Protein AF-A0AA43AC89-F1 (afdb_monomer_lite)

Secondary structure (DSSP, 8-state):
-THHHHTHHHHHHHHHHHHHHHHHHHS-HHHHHHHHHHHHHHHHHHHHHH--GGGGSHHHHHHHHHHHHHHHHHHHHHHHHHHHHT-HHHHHHHHHHHHHHHHHHHHHH-HHHHHHHHHHHHHHHHHHHHHHHHHHHHHHHHT-HHHHHHHHHHHHHHHHHHHHHHHHHHHHHHHHHHTT-

Radius of gyration: 17.5 Å; chains: 1; bounding box: 55×42×48 Å

Structure (mmCIF, N/CA/C/O backbone):
data_AF-A0AA43AC89-F1
#
_entry.id   AF-A0AA43AC89-F1
#
loop_
_atom_site.group_PDB
_atom_site.id
_atom_site.type_symbol
_atom_site.label_atom_id
_atom_site.label_alt_id
_atom_site.label_comp_id
_atom_site.label_asym_id
_atom_site.label_entity_id
_atom_site.label_seq_id
_atom_site.pdbx_PDB_ins_code
_atom_site.Cartn_x
_atom_site.Cartn_y
_atom_site.Cartn_z
_atom_site.occupancy
_atom_site.B_iso_or_equiv
_atom_site.auth_seq_id
_atom_site.auth_comp_id
_atom_site.auth_asym_id
_atom_site.auth_atom_id
_atom_site.pdbx_PDB_model_num
ATOM 1 N N . MET A 1 1 ? 12.672 -28.278 1.274 1.00 47.94 1 MET A N 1
ATOM 2 C CA . MET A 1 1 ? 12.230 -27.018 1.925 1.00 47.94 1 MET A CA 1
ATOM 3 C C . MET A 1 1 ? 11.562 -26.013 0.964 1.00 47.94 1 MET A C 1
ATOM 5 O O . MET A 1 1 ? 10.972 -25.058 1.444 1.00 47.94 1 MET A O 1
ATOM 9 N N . MET A 1 2 ? 11.563 -26.235 -0.364 1.00 45.34 2 MET A N 1
ATOM 10 C CA . MET A 1 2 ? 10.964 -25.320 -1.362 1.00 45.34 2 MET A CA 1
ATOM 11 C C . MET A 1 2 ? 9.423 -25.373 -1.458 1.00 45.34 2 MET A C 1
ATOM 13 O O . MET A 1 2 ? 8.815 -24.391 -1.869 1.00 45.34 2 MET A O 1
ATOM 17 N N . LEU A 1 3 ? 8.770 -26.461 -1.017 1.00 45.94 3 LEU A N 1
ATOM 18 C CA . LEU A 1 3 ? 7.300 -26.571 -1.044 1.00 45.94 3 LEU A CA 1
ATOM 19 C C . LEU A 1 3 ? 6.585 -25.655 -0.036 1.00 45.94 3 LEU A C 1
ATOM 21 O O . LEU A 1 3 ? 5.455 -25.259 -0.286 1.00 45.94 3 LEU A O 1
ATOM 25 N N . ARG A 1 4 ? 7.216 -25.274 1.086 1.00 49.78 4 ARG A N 1
ATOM 26 C CA . ARG A 1 4 ? 6.549 -24.420 2.090 1.00 49.78 4 ARG A CA 1
ATOM 27 C C . ARG A 1 4 ? 6.348 -22.984 1.604 1.00 49.78 4 ARG A C 1
ATOM 29 O O . ARG A 1 4 ? 5.324 -22.400 1.922 1.00 49.78 4 ARG A O 1
ATOM 36 N N . ALA A 1 5 ? 7.279 -22.433 0.823 1.00 53.25 5 ALA A N 1
ATOM 37 C CA . ALA A 1 5 ? 7.222 -21.038 0.376 1.00 53.25 5 ALA A CA 1
ATOM 38 C C . ALA A 1 5 ? 6.204 -20.800 -0.755 1.00 53.25 5 ALA A C 1
ATOM 40 O O . ALA A 1 5 ? 5.598 -19.731 -0.809 1.00 53.25 5 ALA A O 1
ATOM 41 N N . ALA A 1 6 ? 5.964 -21.802 -1.612 1.00 60.12 6 ALA A N 1
ATOM 42 C CA . ALA A 1 6 ? 5.033 -21.697 -2.740 1.00 60.12 6 ALA A CA 1
ATOM 43 C C . ALA A 1 6 ? 3.583 -21.410 -2.306 1.00 60.12 6 ALA A C 1
ATOM 45 O O . ALA A 1 6 ? 2.815 -20.818 -3.061 1.00 60.12 6 ALA A O 1
ATOM 46 N N . HIS A 1 7 ? 3.222 -21.791 -1.077 1.00 67.88 7 HIS A N 1
ATOM 47 C CA . HIS A 1 7 ? 1.866 -21.640 -0.558 1.00 67.88 7 HIS A CA 1
ATOM 48 C C . HIS A 1 7 ? 1.671 -20.415 0.344 1.00 67.88 7 HIS A C 1
ATOM 50 O O . HIS A 1 7 ? 0.529 -20.071 0.627 1.00 67.88 7 HIS A O 1
ATOM 56 N N . ILE A 1 8 ? 2.731 -19.716 0.769 1.00 78.75 8 ILE A N 1
ATOM 57 C CA . ILE A 1 8 ? 2.604 -18.588 1.716 1.00 78.75 8 ILE A CA 1
ATOM 58 C C . ILE A 1 8 ? 1.815 -17.435 1.091 1.00 78.75 8 ILE A C 1
ATOM 60 O O . ILE A 1 8 ? 0.802 -17.018 1.643 1.00 78.75 8 ILE A O 1
ATOM 64 N N . LYS A 1 9 ? 2.232 -16.971 -0.094 1.00 77.19 9 LYS A N 1
ATOM 65 C CA . LYS A 1 9 ? 1.538 -15.905 -0.828 1.00 77.19 9 LYS A CA 1
ATOM 66 C C . LYS A 1 9 ? 0.057 -16.229 -1.065 1.00 77.19 9 LYS A C 1
ATOM 68 O O . LYS A 1 9 ? -0.777 -15.461 -0.601 1.00 77.19 9 LYS A O 1
ATOM 73 N N . PRO A 1 10 ? -0.316 -17.354 -1.710 1.00 80.62 10 PRO A N 1
ATOM 74 C CA . PRO A 1 10 ? -1.728 -17.636 -1.951 1.00 80.62 10 PRO A CA 1
ATOM 75 C C . PRO A 1 10 ? -2.523 -17.828 -0.655 1.00 80.62 10 PRO A C 1
ATOM 77 O O . PRO A 1 10 ? -3.695 -17.475 -0.632 1.00 80.62 10 PRO A O 1
ATOM 80 N N . THR A 1 11 ? -1.904 -18.314 0.429 1.00 82.50 11 THR A N 1
ATOM 81 C CA . THR A 1 11 ? -2.571 -18.398 1.738 1.00 82.50 11 THR A CA 1
ATOM 82 C C . THR A 1 11 ? -2.890 -17.008 2.282 1.00 82.50 11 THR A C 1
ATOM 84 O O . THR A 1 11 ? -4.020 -16.777 2.691 1.00 82.50 11 THR A O 1
ATOM 87 N N . ILE A 1 12 ? -1.948 -16.060 2.237 1.00 82.69 12 ILE A N 1
ATOM 88 C CA . ILE A 1 12 ? -2.189 -14.678 2.689 1.00 82.69 12 ILE A CA 1
ATOM 89 C C . ILE A 1 12 ? -3.270 -14.007 1.836 1.00 82.69 12 IL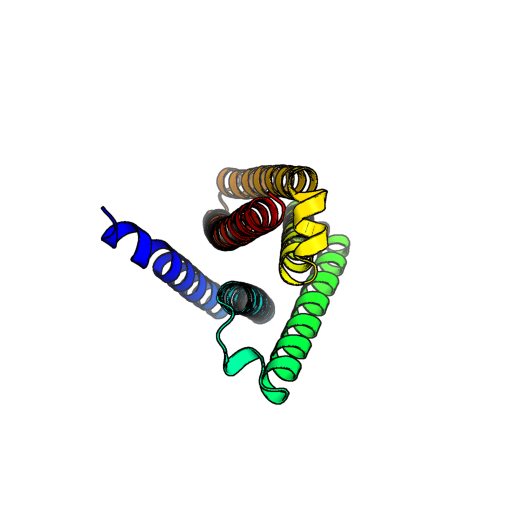E A C 1
ATOM 91 O O . ILE A 1 12 ? -4.183 -13.401 2.382 1.00 82.69 12 ILE A O 1
ATOM 95 N N . PHE A 1 13 ? -3.231 -14.176 0.512 1.00 81.06 13 PHE A N 1
ATOM 96 C CA . PHE A 1 13 ? -4.276 -13.648 -0.371 1.00 81.06 13 PHE A CA 1
ATOM 97 C C . PHE A 1 13 ? -5.647 -14.279 -0.093 1.00 81.06 13 PHE A C 1
ATOM 99 O O . PHE A 1 13 ? -6.653 -13.578 -0.122 1.00 81.06 13 PHE A O 1
ATOM 106 N N . ALA A 1 14 ? -5.703 -15.582 0.197 1.00 82.19 14 ALA A N 1
ATOM 107 C CA . ALA A 1 14 ? -6.945 -16.249 0.574 1.00 82.19 14 ALA A CA 1
ATOM 108 C C . ALA A 1 14 ? -7.478 -15.731 1.917 1.00 82.19 14 ALA A C 1
ATOM 110 O O . ALA A 1 14 ? -8.670 -15.469 2.031 1.00 82.19 14 ALA A O 1
ATOM 111 N N . LEU A 1 15 ? -6.602 -15.534 2.906 1.00 83.38 15 LEU A N 1
ATOM 112 C CA . LEU A 1 15 ? -6.969 -14.961 4.202 1.00 83.38 15 LEU A CA 1
ATOM 113 C C . LEU A 1 15 ? -7.487 -13.524 4.055 1.00 83.38 15 LEU A C 1
ATOM 115 O O . LEU A 1 15 ? -8.531 -13.212 4.614 1.00 83.38 15 LEU A O 1
ATOM 119 N N . LEU A 1 16 ? -6.830 -12.689 3.245 1.00 81.94 16 LEU A N 1
ATOM 120 C CA . LEU A 1 16 ? -7.298 -11.334 2.930 1.00 81.94 16 LEU A CA 1
ATOM 121 C C . LEU A 1 16 ? -8.649 -11.340 2.207 1.00 81.94 16 LEU A C 1
ATOM 123 O O . LEU A 1 16 ? -9.524 -10.546 2.535 1.00 81.94 16 LEU A O 1
ATOM 127 N N . ALA A 1 17 ? -8.855 -12.255 1.256 1.00 79.44 17 ALA A N 1
ATOM 128 C CA . ALA A 1 17 ? -10.138 -12.389 0.569 1.00 79.44 17 ALA A CA 1
ATOM 129 C C . ALA A 1 17 ? -11.260 -12.801 1.535 1.00 79.44 17 ALA A C 1
ATOM 131 O O . ALA A 1 17 ? -12.364 -12.263 1.464 1.00 79.44 17 ALA A O 1
ATOM 132 N N . VAL A 1 18 ? -10.977 -13.721 2.463 1.00 82.38 18 VAL A N 1
ATOM 133 C CA . VAL A 1 18 ? -11.915 -14.082 3.534 1.00 82.38 18 VAL A CA 1
ATOM 134 C C . VAL A 1 18 ? -12.191 -12.875 4.426 1.00 82.38 18 VAL A C 1
ATOM 136 O O . VAL A 1 18 ? -13.355 -12.613 4.713 1.00 82.38 18 VAL A O 1
ATOM 139 N N . ASN A 1 19 ? -11.167 -12.110 4.811 1.00 80.88 19 ASN A N 1
ATOM 140 C CA . ASN A 1 19 ? -11.354 -10.938 5.660 1.00 80.88 19 ASN A CA 1
ATOM 141 C C . ASN A 1 19 ? -12.219 -9.873 4.974 1.00 80.88 19 ASN A C 1
ATOM 143 O O . ASN A 1 19 ? -13.184 -9.394 5.558 1.00 80.88 19 ASN A O 1
ATOM 147 N N . ALA A 1 20 ? -11.976 -9.602 3.689 1.00 73.12 20 ALA A N 1
ATOM 148 C CA . ALA A 1 20 ? -12.801 -8.695 2.895 1.00 73.12 20 ALA A CA 1
ATOM 149 C C . ALA A 1 20 ? -14.276 -9.139 2.839 1.00 73.12 20 ALA A C 1
ATOM 151 O O . ALA A 1 20 ? -15.176 -8.305 2.923 1.00 73.12 20 ALA A O 1
ATOM 152 N N . ILE A 1 21 ? -14.547 -10.447 2.746 1.00 78.00 21 ILE A N 1
ATOM 153 C CA . ILE A 1 21 ? -15.916 -10.987 2.808 1.00 78.00 21 ILE A CA 1
ATOM 154 C C . ILE A 1 21 ? -16.516 -10.803 4.207 1.00 78.00 21 ILE A C 1
ATOM 156 O O . ILE A 1 21 ? -17.683 -10.426 4.329 1.00 78.00 21 ILE A O 1
ATOM 160 N N . VAL A 1 22 ? -15.742 -11.049 5.266 1.00 78.31 22 VAL A N 1
ATOM 161 C CA . VAL A 1 22 ? -16.188 -10.837 6.651 1.00 78.31 22 VAL A CA 1
ATOM 162 C C . VAL A 1 22 ? -16.547 -9.367 6.873 1.00 78.31 22 VAL A C 1
ATOM 164 O O . VAL A 1 22 ? -17.653 -9.091 7.330 1.00 78.31 22 VAL A O 1
ATOM 167 N N . PHE A 1 23 ? -15.703 -8.424 6.455 1.00 72.31 23 PHE A N 1
ATOM 168 C CA . PHE A 1 23 ? -15.996 -6.989 6.527 1.00 72.31 23 PHE A CA 1
ATOM 169 C C . PHE A 1 23 ? -17.194 -6.585 5.661 1.00 72.31 23 PHE A C 1
ATOM 171 O O . PHE A 1 23 ? -18.040 -5.819 6.109 1.00 72.31 23 PHE A O 1
ATOM 178 N N . ALA A 1 24 ? -17.343 -7.146 4.459 1.00 69.75 24 ALA A N 1
ATOM 179 C CA . ALA A 1 24 ? -18.494 -6.862 3.601 1.00 69.75 24 ALA A CA 1
ATOM 180 C C . ALA A 1 24 ? -19.826 -7.384 4.171 1.00 69.75 24 ALA A C 1
ATOM 182 O O . ALA A 1 24 ? -20.882 -6.834 3.864 1.00 69.75 24 ALA A O 1
ATOM 183 N N . THR A 1 25 ? -19.788 -8.455 4.970 1.00 75.81 25 THR A N 1
ATOM 184 C CA . THR A 1 25 ? -20.983 -9.059 5.585 1.00 75.81 25 THR A CA 1
ATOM 185 C C . THR A 1 25 ? -21.272 -8.536 6.992 1.00 75.81 25 THR A C 1
ATOM 187 O O . THR A 1 25 ? -22.423 -8.582 7.420 1.00 75.81 25 THR A O 1
ATOM 190 N N . SER A 1 26 ? -20.254 -8.031 7.694 1.00 69.62 26 SER A N 1
ATOM 191 C CA . SER A 1 26 ? -20.332 -7.608 9.101 1.00 69.62 26 SER A CA 1
ATOM 192 C C . SER A 1 26 ? -20.279 -6.086 9.289 1.00 69.62 26 SER A C 1
ATOM 194 O O . SER A 1 26 ? -20.715 -5.595 10.327 1.00 69.62 26 SER A O 1
ATOM 196 N N . GLY A 1 27 ? -19.753 -5.346 8.307 1.00 63.97 27 GLY A N 1
ATOM 197 C CA . GLY A 1 27 ? -19.566 -3.893 8.331 1.00 63.97 27 GLY A CA 1
ATOM 198 C C . GLY A 1 27 ? -20.505 -3.127 7.394 1.00 63.97 27 GLY A C 1
ATOM 199 O O . GLY A 1 27 ? -21.442 -3.674 6.803 1.00 63.97 27 GLY A O 1
ATOM 200 N N . ARG A 1 28 ? -20.266 -1.818 7.247 1.00 60.72 28 ARG A N 1
ATOM 201 C CA . ARG A 1 28 ? -21.013 -0.976 6.292 1.00 60.72 28 ARG A CA 1
ATOM 202 C C . ARG A 1 28 ? -20.563 -1.281 4.863 1.00 60.72 28 ARG A C 1
ATOM 204 O O . ARG A 1 28 ? -19.394 -1.554 4.613 1.00 60.72 28 ARG A O 1
ATOM 211 N N . ALA A 1 29 ? -21.467 -1.145 3.890 1.00 58.78 29 ALA A N 1
ATOM 212 C CA . ALA A 1 29 ? -21.162 -1.395 2.473 1.00 58.78 29 ALA A CA 1
ATOM 213 C C . ALA A 1 29 ? -19.934 -0.612 1.951 1.00 58.78 29 ALA A C 1
ATOM 215 O O . ALA A 1 29 ? -19.257 -1.067 1.032 1.00 58.78 29 ALA A O 1
ATOM 216 N N . SER A 1 30 ? -19.626 0.545 2.546 1.00 57.84 30 SER A N 1
ATOM 217 C CA . SER A 1 30 ? -18.439 1.352 2.243 1.00 57.84 30 SER A CA 1
ATOM 218 C C . SER A 1 30 ? -17.117 0.702 2.670 1.00 57.84 30 SER A C 1
ATOM 220 O O . SER A 1 30 ? -16.143 0.814 1.936 1.00 57.84 30 SER A O 1
ATOM 222 N N . GLU A 1 31 ? -17.080 -0.002 3.803 1.00 63.88 31 GLU A N 1
ATOM 223 C CA . GLU A 1 31 ? -15.873 -0.663 4.333 1.00 63.88 31 GLU A CA 1
ATOM 224 C C . GLU A 1 31 ? -15.505 -1.886 3.476 1.00 63.88 31 GLU A C 1
ATOM 226 O O . GLU A 1 31 ? -14.346 -2.087 3.119 1.00 63.88 31 GLU A O 1
ATOM 231 N N . GLY A 1 32 ? -16.510 -2.647 3.027 1.00 65.81 32 GLY A N 1
ATOM 232 C CA . GLY A 1 32 ? -16.303 -3.742 2.074 1.00 65.81 32 GLY A CA 1
ATOM 233 C C . GLY A 1 32 ? -15.814 -3.267 0.698 1.00 65.81 32 GLY A C 1
ATOM 234 O O . GLY A 1 32 ? -14.979 -3.926 0.078 1.00 65.81 32 GLY A O 1
ATOM 235 N N . LEU A 1 33 ? -16.300 -2.117 0.214 1.00 64.31 33 LEU A N 1
ATOM 236 C CA . LEU A 1 33 ? -15.837 -1.529 -1.050 1.00 64.31 33 LEU A CA 1
ATOM 237 C C . LEU A 1 33 ? -14.384 -1.042 -0.970 1.00 64.31 33 LEU A C 1
ATOM 239 O O . LEU A 1 33 ? -13.642 -1.232 -1.935 1.00 64.31 33 LEU A O 1
ATOM 243 N N . ASP A 1 34 ? -13.970 -0.465 0.160 1.00 66.25 34 ASP A N 1
ATOM 244 C CA . ASP A 1 34 ? -12.583 -0.040 0.376 1.00 66.25 34 ASP A CA 1
ATOM 245 C C . ASP A 1 34 ? -11.629 -1.245 0.437 1.00 66.25 34 ASP A C 1
ATOM 247 O O . ASP A 1 34 ? -10.640 -1.296 -0.298 1.00 66.25 34 ASP A O 1
ATOM 251 N N . ALA A 1 35 ? -11.990 -2.293 1.186 1.00 69.75 35 ALA A N 1
ATOM 252 C CA . ALA A 1 35 ? -11.216 -3.535 1.247 1.00 69.75 35 ALA A CA 1
ATOM 253 C C . ALA A 1 35 ? -11.055 -4.200 -0.136 1.00 69.75 35 ALA A C 1
ATOM 255 O O . ALA A 1 35 ? -9.974 -4.679 -0.490 1.00 69.75 35 ALA A O 1
ATOM 256 N N . LEU A 1 36 ? -12.108 -4.191 -0.965 1.00 68.50 36 LEU A N 1
ATOM 257 C CA . LEU A 1 36 ? -12.043 -4.691 -2.343 1.00 68.50 36 LEU A CA 1
ATOM 258 C C . LEU A 1 36 ? -11.125 -3.843 -3.233 1.00 68.50 36 LEU A C 1
ATOM 260 O O . LEU A 1 36 ? -10.413 -4.399 -4.074 1.00 68.50 36 LEU A O 1
ATOM 264 N N . ALA A 1 37 ? -11.116 -2.519 -3.057 1.00 71.00 37 ALA A N 1
ATOM 265 C CA . ALA A 1 37 ? -10.230 -1.623 -3.796 1.00 71.00 37 ALA A CA 1
ATOM 266 C C . ALA A 1 37 ? -8.754 -1.870 -3.439 1.00 71.00 37 ALA A C 1
ATOM 268 O O . ALA A 1 37 ? -7.913 -2.000 -4.336 1.00 71.00 37 ALA A O 1
ATOM 269 N N . TRP A 1 38 ? -8.451 -2.029 -2.149 1.00 76.06 38 TRP A N 1
ATOM 270 C CA . TRP A 1 38 ? -7.121 -2.410 -1.669 1.00 76.06 38 TRP A CA 1
ATOM 271 C C . TRP A 1 38 ? -6.688 -3.784 -2.179 1.00 76.06 38 TRP A C 1
ATOM 273 O O . TRP A 1 38 ? -5.554 -3.959 -2.635 1.00 76.06 38 TRP A O 1
ATOM 283 N N . PHE A 1 39 ? -7.602 -4.753 -2.197 1.00 78.75 39 PHE A N 1
ATOM 284 C CA . PHE A 1 39 ? -7.305 -6.095 -2.692 1.00 78.75 39 PHE A CA 1
ATOM 285 C C . PHE A 1 39 ? -7.026 -6.093 -4.195 1.00 78.75 39 PHE A C 1
ATOM 287 O O . PHE A 1 39 ? -6.095 -6.751 -4.665 1.00 78.75 39 PHE A O 1
ATOM 294 N N . ALA A 1 40 ? -7.782 -5.301 -4.956 1.00 73.19 40 ALA A N 1
ATOM 295 C CA . ALA A 1 40 ? -7.548 -5.107 -6.378 1.00 73.19 40 ALA A CA 1
ATOM 296 C C . ALA A 1 40 ? -6.180 -4.459 -6.655 1.00 73.19 40 ALA A C 1
ATOM 298 O O . ALA A 1 40 ? -5.480 -4.902 -7.569 1.00 73.19 40 ALA A O 1
ATOM 299 N N . LEU A 1 41 ? -5.763 -3.465 -5.858 1.00 73.38 41 LEU A N 1
ATOM 300 C CA . LEU A 1 41 ? -4.423 -2.868 -5.944 1.00 73.38 41 LEU A CA 1
ATOM 301 C C . LEU A 1 41 ? -3.321 -3.889 -5.677 1.00 73.38 41 LEU A C 1
ATOM 303 O O . LEU A 1 41 ? -2.367 -3.981 -6.447 1.00 73.38 41 LEU A O 1
ATOM 307 N N . LEU A 1 42 ? -3.461 -4.674 -4.613 1.00 78.38 42 LEU A N 1
ATOM 308 C CA . LEU A 1 42 ? -2.500 -5.709 -4.251 1.00 78.38 42 LEU A CA 1
ATOM 309 C C . LEU A 1 42 ? -2.361 -6.755 -5.365 1.00 78.38 42 LEU A C 1
ATOM 311 O O . LEU A 1 42 ? -1.250 -7.082 -5.788 1.00 78.38 42 LEU A O 1
ATOM 315 N N . ALA A 1 43 ? -3.488 -7.242 -5.890 1.00 77.00 43 ALA A N 1
ATOM 316 C CA . ALA A 1 43 ? -3.503 -8.171 -7.013 1.00 77.00 43 ALA A CA 1
ATOM 317 C C . ALA A 1 43 ? -2.851 -7.557 -8.259 1.00 77.00 43 ALA A C 1
ATOM 319 O O . ALA A 1 43 ? -2.073 -8.223 -8.944 1.00 77.00 43 ALA A O 1
ATOM 320 N N . LEU A 1 44 ? -3.119 -6.278 -8.534 1.00 74.62 44 LEU A N 1
ATOM 321 C CA . LEU A 1 44 ? -2.511 -5.550 -9.640 1.00 74.62 44 LEU A CA 1
ATOM 322 C C . LEU A 1 44 ? -0.985 -5.464 -9.494 1.00 74.62 44 LEU A C 1
ATOM 324 O O . LEU A 1 44 ? -0.277 -5.754 -10.457 1.00 74.62 44 LEU A O 1
ATOM 328 N N . PHE A 1 45 ? -0.475 -5.127 -8.307 1.00 76.38 45 PHE A N 1
ATOM 329 C CA . PHE A 1 45 ? 0.964 -5.070 -8.041 1.00 76.38 45 PHE A CA 1
ATOM 330 C C . PHE A 1 45 ? 1.641 -6.438 -8.166 1.00 76.38 45 PHE A C 1
ATOM 332 O O . PHE A 1 45 ? 2.705 -6.545 -8.780 1.00 76.38 45 PHE A O 1
ATOM 339 N N . GLU A 1 46 ? 1.019 -7.503 -7.659 1.00 80.62 46 GLU A N 1
ATOM 340 C CA . GLU A 1 46 ? 1.533 -8.870 -7.810 1.00 80.62 46 GLU A CA 1
ATOM 341 C C . GLU A 1 46 ? 1.563 -9.286 -9.296 1.00 80.62 46 GLU A C 1
ATOM 343 O O . GLU A 1 46 ? 2.536 -9.888 -9.758 1.00 80.62 46 GLU A O 1
ATOM 348 N N . ILE A 1 47 ? 0.543 -8.914 -10.083 1.00 76.38 47 ILE A N 1
ATOM 349 C CA . ILE A 1 47 ? 0.517 -9.140 -11.537 1.00 76.38 47 ILE A CA 1
ATOM 350 C C . ILE A 1 47 ? 1.640 -8.359 -12.233 1.00 76.38 47 ILE A C 1
ATOM 352 O O . ILE A 1 47 ? 2.351 -8.924 -13.065 1.00 76.38 47 ILE A O 1
ATOM 356 N N . GLU A 1 48 ? 1.830 -7.080 -11.910 1.00 72.88 48 GLU A N 1
ATOM 357 C CA . GLU A 1 48 ? 2.861 -6.241 -12.533 1.00 72.88 48 GLU A CA 1
ATOM 358 C C . GLU A 1 48 ? 4.279 -6.705 -12.187 1.00 72.88 48 GLU A C 1
ATOM 360 O O . GLU A 1 48 ? 5.150 -6.723 -13.061 1.00 72.88 48 GLU A O 1
ATOM 365 N N . THR A 1 49 ? 4.482 -7.190 -10.961 1.00 71.62 49 THR A N 1
ATOM 366 C CA . THR A 1 49 ? 5.748 -7.785 -10.506 1.00 71.62 49 THR A CA 1
ATOM 367 C C . THR A 1 49 ? 6.094 -9.040 -11.311 1.00 71.62 49 THR A C 1
ATOM 369 O O . THR A 1 49 ? 7.243 -9.240 -11.700 1.00 71.62 49 THR A O 1
ATOM 372 N N . ARG A 1 50 ? 5.096 -9.865 -11.653 1.00 70.62 50 ARG A N 1
ATOM 373 C CA . ARG A 1 50 ? 5.289 -11.089 -12.453 1.00 70.62 50 ARG A CA 1
ATOM 374 C C . ARG A 1 50 ? 5.454 -10.838 -13.958 1.00 70.62 50 ARG A C 1
ATOM 376 O O . ARG A 1 50 ? 5.775 -11.775 -14.686 1.00 70.62 50 ARG A O 1
ATOM 383 N N . ARG A 1 51 ? 5.198 -9.612 -14.441 1.00 65.56 51 ARG A N 1
ATOM 384 C CA . ARG A 1 51 ? 5.216 -9.206 -15.865 1.00 65.56 51 ARG A CA 1
ATOM 385 C C . ARG A 1 51 ? 4.665 -10.259 -16.858 1.00 65.56 51 ARG A C 1
ATOM 387 O O . ARG A 1 51 ? 5.344 -10.588 -17.836 1.00 65.56 51 ARG A O 1
ATOM 394 N N . PRO A 1 52 ? 3.441 -10.792 -16.680 1.00 61.19 52 PRO A N 1
ATOM 395 C CA . PRO A 1 52 ? 2.883 -11.749 -17.627 1.00 61.19 52 PRO A CA 1
ATOM 396 C C . PRO A 1 52 ? 2.653 -11.083 -18.992 1.00 61.19 52 PRO A C 1
ATOM 398 O O . PRO A 1 52 ? 2.077 -10.007 -19.080 1.00 61.19 52 PRO A O 1
ATOM 401 N N . HIS A 1 53 ? 3.070 -11.738 -20.077 1.00 50.00 53 HIS A N 1
ATOM 402 C CA . HIS A 1 53 ? 3.046 -11.210 -21.453 1.00 50.00 53 HIS A CA 1
ATOM 403 C C . HIS A 1 53 ? 1.695 -10.605 -21.911 1.00 50.00 53 HIS A C 1
ATOM 405 O O . HIS A 1 53 ? 1.674 -9.723 -22.770 1.00 50.00 53 HIS A O 1
ATOM 411 N N . TRP A 1 54 ? 0.571 -11.032 -21.322 1.00 53.31 54 TRP A N 1
ATOM 412 C CA . TRP A 1 54 ? -0.781 -10.535 -21.609 1.00 53.31 54 TRP A CA 1
ATOM 413 C C . TRP A 1 54 ? -1.057 -9.099 -21.118 1.00 53.31 54 TRP A C 1
ATOM 415 O O . TRP A 1 54 ? -1.946 -8.438 -21.657 1.00 53.31 54 TRP A O 1
ATOM 425 N N . THR A 1 55 ? -0.285 -8.570 -20.159 1.00 57.16 55 THR A N 1
ATOM 426 C CA . THR A 1 55 ? -0.442 -7.183 -19.665 1.00 57.16 55 THR A CA 1
ATOM 427 C C . THR A 1 55 ? 0.020 -6.133 -20.675 1.00 57.16 55 THR A C 1
ATOM 429 O O . THR A 1 55 ? -0.386 -4.978 -20.586 1.00 57.16 55 THR A O 1
ATOM 432 N N . ARG A 1 56 ? 0.801 -6.524 -21.696 1.00 55.81 56 ARG A N 1
ATOM 433 C CA . ARG A 1 56 ? 1.210 -5.637 -22.804 1.00 55.81 56 ARG A CA 1
ATOM 434 C C . ARG A 1 56 ? 0.106 -5.375 -23.828 1.00 55.81 56 ARG A C 1
ATOM 436 O O . ARG A 1 56 ? 0.263 -4.513 -24.691 1.00 55.81 56 ARG A O 1
ATOM 443 N N . ILE A 1 57 ? -1.007 -6.103 -23.769 1.00 62.50 57 ILE A N 1
ATOM 444 C CA . ILE A 1 57 ? -2.125 -5.894 -24.689 1.00 62.50 57 ILE A CA 1
ATOM 445 C C . ILE A 1 57 ? -2.841 -4.590 -24.299 1.00 62.50 57 ILE A C 1
ATOM 447 O O . ILE A 1 57 ? -3.350 -4.458 -23.186 1.00 62.50 57 ILE A O 1
ATOM 451 N N . ARG A 1 58 ? -2.939 -3.646 -25.250 1.00 54.25 58 ARG A N 1
ATOM 452 C CA . ARG A 1 58 ? -3.412 -2.259 -25.046 1.00 54.25 58 ARG A CA 1
ATOM 453 C C . ARG A 1 58 ? -4.713 -2.131 -24.238 1.00 54.25 58 ARG A C 1
ATOM 455 O O . ARG A 1 58 ? -4.814 -1.248 -23.398 1.00 54.25 58 ARG A O 1
ATOM 462 N N . ARG A 1 59 ? -5.693 -3.018 -24.452 1.00 58.59 59 ARG A N 1
ATOM 463 C CA . ARG A 1 59 ? -6.974 -3.014 -23.711 1.00 58.59 59 ARG A CA 1
ATOM 464 C C . ARG A 1 59 ? -6.817 -3.322 -22.219 1.00 58.59 59 ARG A C 1
ATOM 466 O O . ARG A 1 59 ? -7.454 -2.671 -21.399 1.00 58.59 59 ARG A O 1
ATOM 473 N N . TYR A 1 60 ? -5.963 -4.283 -21.869 1.00 60.41 60 TYR A N 1
ATOM 474 C CA . TYR A 1 60 ? -5.745 -4.670 -20.478 1.00 60.41 60 TYR A CA 1
ATOM 475 C C . TYR A 1 60 ? -4.880 -3.628 -19.778 1.00 60.41 60 TYR A C 1
ATOM 477 O O . TYR A 1 60 ? -5.200 -3.248 -18.665 1.00 60.41 60 TYR A O 1
ATOM 485 N N . ALA A 1 61 ? -3.887 -3.059 -20.463 1.00 63.09 61 ALA A N 1
ATOM 486 C CA . ALA A 1 61 ? -3.109 -1.942 -19.929 1.00 63.09 61 ALA A CA 1
ATOM 487 C C . ALA A 1 61 ? -3.987 -0.727 -19.554 1.00 63.09 61 ALA A C 1
ATOM 489 O O . ALA A 1 61 ? -3.805 -0.147 -18.487 1.00 63.09 61 ALA A O 1
ATOM 490 N N . VAL A 1 62 ? -4.977 -0.371 -20.385 1.00 64.94 62 VAL A N 1
ATOM 491 C CA . VAL A 1 62 ? -5.916 0.727 -20.079 1.00 64.94 62 VAL A CA 1
ATOM 492 C C . VAL A 1 62 ? -6.832 0.372 -18.908 1.00 64.94 62 VAL A C 1
ATOM 494 O O . VAL A 1 62 ? -6.991 1.187 -18.006 1.00 64.94 62 VAL A O 1
ATOM 497 N N . ALA A 1 63 ? -7.401 -0.837 -18.883 1.00 65.38 63 ALA A N 1
ATOM 498 C CA . ALA A 1 63 ? -8.257 -1.276 -17.781 1.00 65.38 63 ALA A CA 1
ATOM 499 C C . ALA A 1 63 ? -7.508 -1.293 -16.436 1.00 65.38 63 ALA A C 1
ATOM 501 O O . ALA A 1 63 ? -8.030 -0.808 -15.437 1.00 65.38 63 ALA A O 1
ATOM 502 N N . LEU A 1 64 ? -6.263 -1.781 -16.425 1.00 66.75 64 LEU A N 1
ATOM 503 C CA . LEU A 1 64 ? -5.398 -1.786 -15.243 1.00 66.75 64 LEU A CA 1
ATOM 504 C C . LEU A 1 64 ? -5.024 -0.355 -14.816 1.00 66.75 64 LEU A C 1
ATOM 506 O O . LEU A 1 64 ? -5.043 -0.045 -13.628 1.00 66.75 64 LEU A O 1
ATOM 510 N N . GLY A 1 65 ? -4.761 0.540 -15.773 1.00 66.81 65 GLY A N 1
ATOM 511 C CA . GLY A 1 65 ? -4.500 1.955 -15.498 1.00 66.81 65 GLY A CA 1
ATOM 512 C C . GLY A 1 65 ? -5.704 2.695 -14.905 1.00 66.81 65 GLY A C 1
ATOM 513 O O . GLY A 1 65 ? -5.541 3.480 -13.974 1.00 66.81 65 GLY A O 1
ATOM 514 N N . LEU A 1 66 ? -6.915 2.421 -15.397 1.00 67.69 66 LEU A N 1
ATOM 515 C CA . LEU A 1 66 ? -8.155 2.991 -14.860 1.00 67.69 66 LEU A CA 1
ATOM 516 C C . LEU A 1 66 ? -8.484 2.441 -13.471 1.00 67.69 66 LEU A C 1
ATOM 518 O O . LEU A 1 66 ? -8.845 3.214 -12.589 1.00 67.69 66 LEU A O 1
ATOM 522 N N . LEU A 1 67 ? -8.314 1.133 -13.262 1.00 67.56 67 LEU A N 1
ATOM 523 C CA . LEU A 1 67 ? -8.478 0.503 -11.951 1.00 67.56 67 LEU A CA 1
ATOM 524 C C . LEU A 1 67 ? -7.512 1.108 -10.928 1.00 67.56 67 LEU A C 1
ATOM 526 O O . LEU A 1 67 ? -7.907 1.420 -9.809 1.00 67.56 67 LEU A O 1
ATOM 530 N N . ARG A 1 68 ? -6.263 1.348 -11.336 1.00 67.69 68 ARG A N 1
ATOM 531 C CA . ARG A 1 68 ? -5.269 2.022 -10.503 1.00 67.69 68 ARG A CA 1
ATOM 532 C C . ARG A 1 68 ? -5.654 3.464 -10.200 1.00 67.69 68 ARG A C 1
ATOM 534 O O . ARG A 1 68 ? -5.594 3.851 -9.045 1.00 67.69 68 ARG A O 1
ATOM 541 N N . LEU A 1 69 ? -6.076 4.243 -11.199 1.00 69.06 69 LEU A N 1
ATOM 542 C CA . LEU A 1 69 ? -6.544 5.617 -10.980 1.00 69.06 69 LEU A CA 1
ATOM 543 C C . LEU A 1 69 ? -7.721 5.663 -10.005 1.00 69.06 69 LEU A C 1
ATOM 545 O O . LEU A 1 69 ? -7.727 6.500 -9.10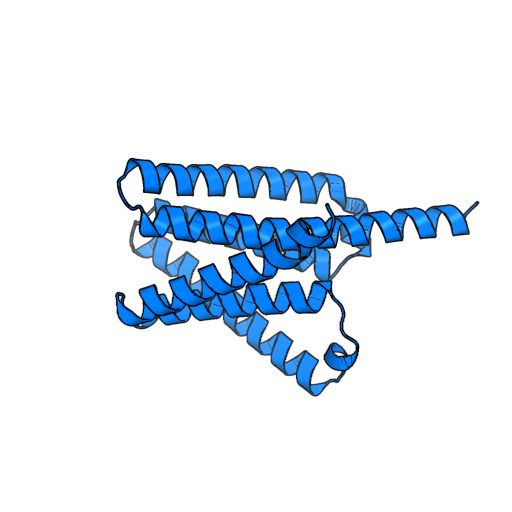9 1.00 69.06 69 LEU A O 1
ATOM 549 N N . ALA A 1 70 ? -8.680 4.749 -10.154 1.00 68.00 70 ALA A N 1
ATOM 550 C CA . ALA A 1 70 ? -9.815 4.634 -9.250 1.00 68.00 70 ALA A CA 1
ATOM 551 C C . ALA A 1 70 ? -9.368 4.291 -7.824 1.00 68.00 70 ALA A C 1
ATOM 553 O O . ALA A 1 70 ? -9.853 4.895 -6.872 1.00 68.00 70 ALA A O 1
ATOM 554 N N . ALA A 1 71 ? -8.405 3.384 -7.672 1.00 65.06 71 ALA A N 1
ATOM 555 C CA . ALA A 1 71 ? -7.905 3.004 -6.362 1.00 65.06 71 ALA A CA 1
ATOM 556 C C . ALA A 1 71 ? -7.043 4.103 -5.717 1.00 65.06 71 ALA A C 1
ATOM 558 O O . ALA A 1 71 ? -7.242 4.421 -4.552 1.00 65.06 71 ALA A O 1
ATOM 559 N N . THR A 1 72 ? -6.162 4.774 -6.467 1.00 68.44 72 THR A N 1
ATOM 560 C CA . THR A 1 72 ? -5.428 5.952 -5.973 1.00 68.44 72 THR A CA 1
ATOM 561 C C . THR A 1 72 ? -6.391 7.066 -5.567 1.00 68.44 72 THR A C 1
ATOM 563 O O . THR A 1 72 ? -6.212 7.671 -4.514 1.00 68.44 72 THR A O 1
ATOM 566 N N . ALA A 1 73 ? -7.439 7.308 -6.362 1.00 68.56 73 ALA A N 1
ATOM 567 C CA . ALA A 1 73 ? -8.475 8.276 -6.030 1.00 68.56 73 ALA A CA 1
ATOM 568 C C . ALA A 1 73 ? -9.217 7.885 -4.742 1.00 68.56 73 ALA A C 1
ATOM 570 O O . ALA A 1 73 ? -9.349 8.721 -3.850 1.00 68.56 73 ALA A O 1
ATOM 571 N N . GLY A 1 74 ? -9.628 6.620 -4.606 1.00 67.44 74 GLY A N 1
ATOM 572 C CA . GLY A 1 74 ? -10.277 6.093 -3.400 1.00 67.44 74 GLY A CA 1
ATOM 573 C C . GLY A 1 74 ? -9.427 6.305 -2.151 1.00 67.44 74 GLY A C 1
ATOM 574 O O . GLY A 1 74 ? -9.895 6.890 -1.180 1.00 67.44 74 GLY A O 1
ATOM 575 N N . VAL A 1 75 ? -8.141 5.973 -2.232 1.00 66.94 75 VAL A N 1
ATOM 576 C CA . VAL A 1 75 ? -7.190 6.156 -1.134 1.00 66.94 75 VAL A CA 1
ATOM 577 C C . VAL A 1 75 ? -7.001 7.640 -0.774 1.00 66.94 75 VAL A C 1
ATOM 579 O O . VAL A 1 75 ? -6.996 7.994 0.404 1.00 66.94 75 VAL A O 1
ATOM 582 N N . THR A 1 76 ? -6.904 8.542 -1.760 1.00 67.94 76 THR A N 1
ATOM 583 C CA . THR A 1 76 ? -6.827 9.991 -1.477 1.00 67.94 76 THR A CA 1
ATOM 584 C C . THR A 1 76 ? -8.110 10.546 -0.859 1.00 67.94 76 THR A C 1
ATOM 586 O O . THR A 1 76 ? -8.043 11.423 -0.000 1.00 67.94 76 THR A O 1
ATOM 589 N N . VAL A 1 77 ? -9.276 10.032 -1.259 1.00 68.38 77 VAL A N 1
ATOM 590 C CA . VAL A 1 77 ? -10.569 10.428 -0.689 1.00 68.38 77 VAL A CA 1
ATOM 591 C C . VAL A 1 77 ? -10.697 9.922 0.747 1.00 68.38 77 VAL A C 1
ATOM 593 O O . VAL A 1 77 ? -11.083 10.700 1.617 1.00 68.38 77 VAL A O 1
ATOM 596 N N . ALA A 1 78 ? -10.304 8.675 1.013 1.00 63.97 78 ALA A N 1
ATOM 597 C CA . ALA A 1 78 ? -10.284 8.098 2.354 1.00 63.97 78 ALA A CA 1
ATOM 598 C C . ALA A 1 78 ? -9.364 8.897 3.292 1.00 63.97 78 ALA A C 1
ATOM 600 O O . ALA A 1 78 ? -9.789 9.321 4.363 1.00 63.97 78 ALA A O 1
ATOM 601 N N . ALA A 1 79 ? -8.148 9.236 2.852 1.00 63.72 79 ALA A N 1
ATOM 602 C CA . ALA A 1 79 ? -7.220 10.051 3.640 1.00 63.72 79 ALA A CA 1
ATOM 603 C C . ALA A 1 79 ? -7.775 11.445 4.000 1.00 63.72 79 ALA A C 1
ATOM 605 O O . ALA A 1 79 ? -7.543 11.944 5.102 1.00 63.72 79 ALA A O 1
ATOM 606 N N . VAL A 1 80 ? -8.540 12.072 3.099 1.00 66.19 80 VAL A N 1
ATOM 607 C CA . VAL A 1 80 ? -9.226 13.348 3.372 1.00 66.19 80 VAL A CA 1
ATOM 608 C C . VAL A 1 80 ? -10.423 13.162 4.313 1.00 66.19 80 VAL A C 1
ATOM 610 O O . VAL A 1 80 ? -10.682 14.036 5.144 1.00 66.19 80 VAL A O 1
ATOM 613 N N . ALA A 1 81 ? -11.145 12.044 4.209 1.00 62.12 81 ALA A N 1
ATOM 614 C CA . ALA A 1 81 ? -12.270 11.717 5.082 1.00 62.12 81 ALA A CA 1
ATOM 615 C C . ALA A 1 81 ? -11.818 11.468 6.533 1.00 62.12 81 ALA A C 1
ATOM 617 O O . ALA A 1 81 ? -12.373 12.071 7.450 1.00 62.12 81 ALA A O 1
ATOM 618 N N . TYR A 1 82 ? -10.735 10.716 6.749 1.00 62.31 82 TYR A N 1
ATOM 619 C CA . TYR A 1 82 ? -10.212 10.453 8.096 1.00 62.31 82 TYR A CA 1
ATOM 620 C C . TYR A 1 82 ? -9.706 11.717 8.809 1.00 62.31 82 TYR A C 1
ATOM 622 O O . TYR A 1 82 ? -9.916 11.888 10.011 1.00 62.31 82 TYR A O 1
ATOM 630 N N . LEU A 1 83 ? -9.126 12.674 8.071 1.00 60.47 83 LEU A N 1
ATOM 631 C CA . LEU A 1 83 ? -8.763 13.989 8.622 1.00 60.47 83 LEU A CA 1
ATOM 632 C C . LEU A 1 83 ? -9.983 14.789 9.114 1.00 60.47 83 LEU A C 1
ATOM 634 O O . LEU A 1 83 ? -9.846 15.638 9.997 1.00 60.47 83 LEU A O 1
ATOM 638 N N . ARG A 1 84 ? -11.172 14.542 8.550 1.00 57.19 84 ARG A N 1
ATOM 639 C CA . ARG A 1 84 ? -12.423 15.189 8.969 1.00 57.19 84 ARG A CA 1
ATOM 640 C C . ARG A 1 84 ? -13.064 14.527 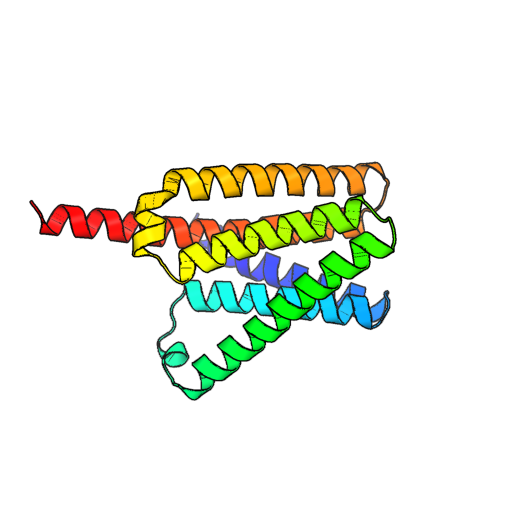10.185 1.00 57.19 84 ARG A C 1
ATOM 642 O O . ARG A 1 84 ? -13.704 15.234 10.960 1.00 57.19 84 ARG A O 1
ATOM 649 N N . GLU A 1 85 ? -12.893 13.221 10.355 1.00 58.44 85 GLU A N 1
ATOM 650 C CA . GLU A 1 85 ? -13.595 12.436 11.381 1.00 58.44 85 GLU A CA 1
ATOM 651 C C . GLU A 1 85 ? -12.851 12.359 12.728 1.00 58.44 85 GLU A C 1
ATOM 653 O O . GLU A 1 85 ? -13.444 11.950 13.718 1.00 58.44 85 GLU A O 1
ATOM 658 N N . ARG A 1 86 ? -11.608 12.869 12.815 1.00 56.91 86 ARG A N 1
ATOM 659 C CA . ARG A 1 86 ? -10.755 12.895 14.032 1.00 56.91 86 ARG A CA 1
ATOM 660 C C . ARG A 1 86 ? -10.341 11.517 14.575 1.00 56.91 86 ARG A C 1
ATOM 662 O O . ARG A 1 86 ? -9.777 11.456 15.667 1.00 56.91 86 ARG A O 1
ATOM 669 N N . GLU A 1 87 ? -10.507 10.457 13.794 1.00 68.31 87 GLU A N 1
ATOM 670 C CA . GLU A 1 87 ? -9.947 9.133 14.082 1.00 68.31 87 GLU A CA 1
ATOM 671 C C . GLU A 1 87 ? -8.471 9.089 13.665 1.00 68.31 87 GLU A C 1
ATOM 673 O O . GLU A 1 87 ? -8.099 8.749 12.541 1.00 68.31 87 GLU A O 1
ATOM 678 N N . TRP A 1 88 ? -7.600 9.543 14.569 1.00 72.62 88 TRP A N 1
ATOM 679 C CA . TRP A 1 88 ? -6.180 9.765 14.276 1.00 72.62 88 TRP A CA 1
ATOM 680 C C . TRP A 1 88 ? -5.406 8.481 13.959 1.00 72.62 88 TRP A C 1
ATOM 682 O O . TRP A 1 88 ? -4.430 8.545 13.212 1.00 72.62 88 TRP A O 1
ATOM 692 N N . ILE A 1 89 ? -5.824 7.336 14.512 1.00 76.75 89 ILE A N 1
ATOM 693 C CA . ILE A 1 89 ? -5.175 6.038 14.275 1.00 76.75 89 ILE A CA 1
ATOM 694 C C . ILE A 1 89 ? -5.483 5.556 12.854 1.00 76.75 89 ILE A C 1
ATOM 696 O O . ILE A 1 89 ? -4.551 5.266 12.104 1.00 76.75 89 ILE A O 1
ATOM 700 N N . ASP A 1 90 ? -6.753 5.580 12.444 1.00 76.81 90 ASP A N 1
ATOM 701 C CA . ASP A 1 90 ? -7.170 5.226 11.082 1.00 76.81 90 ASP A CA 1
ATOM 702 C C . ASP A 1 90 ? -6.575 6.173 10.038 1.00 76.81 90 ASP A C 1
ATOM 704 O O . ASP A 1 90 ? -6.056 5.735 9.008 1.00 76.81 90 ASP A O 1
ATOM 708 N N . ALA A 1 91 ? -6.549 7.476 10.339 1.00 75.12 91 ALA A N 1
ATOM 709 C CA . ALA A 1 91 ? -5.898 8.467 9.492 1.00 75.12 91 ALA A CA 1
ATOM 710 C C . ALA A 1 91 ? -4.403 8.159 9.314 1.00 75.12 91 ALA A C 1
ATOM 712 O O . ALA A 1 91 ? -3.900 8.153 8.188 1.00 75.12 91 ALA A O 1
ATOM 713 N N . ALA A 1 92 ? -3.682 7.902 10.411 1.00 81.50 92 ALA A N 1
ATOM 714 C CA . ALA A 1 92 ? -2.261 7.576 10.365 1.00 81.50 92 ALA A CA 1
ATOM 715 C C . ALA A 1 92 ? -2.009 6.278 9.584 1.00 81.50 92 ALA A C 1
ATOM 717 O O . ALA A 1 92 ? -1.113 6.251 8.739 1.00 81.50 92 ALA A O 1
ATOM 718 N N . ASN A 1 93 ? -2.824 5.241 9.802 1.00 85.00 93 ASN A N 1
ATOM 719 C CA . ASN A 1 93 ? -2.750 3.985 9.060 1.00 85.00 93 ASN A CA 1
ATOM 720 C C . ASN A 1 93 ? -2.904 4.212 7.548 1.00 85.00 93 ASN A C 1
ATOM 722 O O . ASN A 1 93 ? -2.063 3.773 6.763 1.00 85.00 93 ASN A O 1
ATOM 726 N N . ALA A 1 94 ? -3.934 4.957 7.138 1.00 81.12 94 ALA A N 1
ATOM 727 C CA . ALA A 1 94 ? -4.190 5.259 5.733 1.00 81.12 94 ALA A CA 1
ATOM 728 C C . ALA A 1 94 ? -3.031 6.039 5.086 1.00 81.12 94 ALA A C 1
ATOM 730 O O . ALA A 1 94 ? -2.591 5.705 3.984 1.00 81.12 94 ALA A O 1
ATOM 731 N N . TRP A 1 95 ? -2.480 7.043 5.778 1.00 81.06 95 TRP A N 1
ATOM 732 C CA . TRP A 1 95 ? -1.332 7.814 5.284 1.00 81.06 95 TRP A CA 1
ATOM 733 C C . TRP A 1 95 ? -0.060 6.975 5.141 1.00 81.06 95 TRP A C 1
ATOM 735 O O . TRP A 1 95 ? 0.688 7.150 4.175 1.00 81.06 95 TRP A O 1
ATOM 745 N N . LEU A 1 96 ? 0.183 6.047 6.064 1.00 87.38 96 LEU A N 1
ATOM 746 C CA . LEU A 1 96 ? 1.309 5.121 5.966 1.00 87.38 96 LEU A CA 1
ATOM 747 C C . LEU A 1 96 ? 1.150 4.177 4.770 1.00 87.38 96 LEU A C 1
ATOM 749 O O . LEU A 1 96 ? 2.097 4.001 4.000 1.00 87.38 96 LEU A O 1
ATOM 753 N N . TRP A 1 97 ? -0.054 3.642 4.558 1.00 86.25 97 TRP A N 1
ATOM 754 C CA . TRP A 1 97 ? -0.363 2.803 3.401 1.00 86.25 97 TRP A CA 1
ATOM 755 C C . TRP A 1 97 ? -0.213 3.542 2.070 1.00 86.25 97 TRP A C 1
ATOM 757 O O . TRP A 1 97 ? 0.343 2.986 1.121 1.00 86.25 97 TRP A O 1
ATOM 767 N N . ILE A 1 98 ? -0.611 4.816 2.006 1.00 82.69 98 ILE A N 1
ATOM 768 C CA . ILE A 1 98 ? -0.327 5.687 0.854 1.00 82.69 98 ILE A CA 1
ATOM 769 C C . ILE A 1 98 ? 1.172 5.745 0.574 1.00 82.69 98 ILE A C 1
ATOM 771 O O . ILE A 1 98 ? 1.588 5.584 -0.573 1.00 82.69 98 ILE A O 1
ATOM 775 N N . GLY A 1 99 ? 1.983 5.952 1.613 1.00 84.38 99 GLY A N 1
ATOM 776 C CA . GLY A 1 99 ? 3.438 5.962 1.494 1.00 84.38 99 GLY A CA 1
ATOM 777 C C . GLY A 1 99 ? 3.974 4.670 0.877 1.00 84.38 99 GLY A C 1
ATOM 778 O O . GLY A 1 99 ? 4.752 4.730 -0.076 1.00 84.38 99 GLY A O 1
ATOM 779 N N . VAL A 1 100 ? 3.511 3.512 1.361 1.00 87.94 100 VAL A N 1
ATOM 780 C CA . VAL A 1 100 ? 3.919 2.192 0.844 1.00 87.94 100 VAL A CA 1
ATOM 781 C C . VAL A 1 100 ? 3.552 2.044 -0.633 1.00 87.94 100 VAL A C 1
ATOM 783 O O . VAL A 1 100 ? 4.397 1.666 -1.444 1.00 87.94 100 VAL A O 1
ATOM 786 N N . VAL A 1 101 ? 2.322 2.406 -1.012 1.00 84.94 101 VAL A N 1
ATOM 787 C CA . VAL A 1 101 ? 1.869 2.354 -2.411 1.00 84.94 101 VAL A CA 1
ATOM 788 C C . VAL A 1 101 ? 2.702 3.272 -3.303 1.00 84.94 101 VAL A C 1
ATOM 790 O O . VAL A 1 101 ? 3.056 2.871 -4.407 1.00 84.94 101 VAL A O 1
ATOM 793 N N . ILE A 1 102 ? 3.051 4.479 -2.848 1.00 83.44 102 ILE A N 1
ATOM 794 C CA . ILE A 1 102 ? 3.890 5.412 -3.618 1.00 83.44 102 ILE A CA 1
ATOM 795 C C . ILE A 1 102 ? 5.277 4.820 -3.870 1.00 83.44 102 ILE A C 1
ATOM 797 O O . ILE A 1 102 ? 5.771 4.894 -4.998 1.00 83.44 102 ILE A O 1
ATOM 801 N N . VAL A 1 103 ? 5.900 4.233 -2.843 1.00 85.31 103 VAL A N 1
ATOM 802 C CA . VAL A 1 103 ? 7.220 3.606 -2.981 1.00 85.31 103 VAL A CA 1
ATOM 803 C C . VAL A 1 103 ? 7.154 2.446 -3.972 1.00 85.31 103 VAL A C 1
ATOM 805 O O . VAL A 1 103 ? 7.927 2.427 -4.928 1.00 85.31 103 VAL A O 1
ATOM 808 N N . LEU A 1 104 ? 6.174 1.550 -3.823 1.00 82.81 104 LEU A N 1
ATOM 809 C CA . LEU A 1 104 ? 5.974 0.421 -4.736 1.00 82.81 104 LEU A CA 1
ATOM 810 C C . LEU A 1 104 ? 5.678 0.858 -6.172 1.00 82.81 104 LEU A C 1
ATOM 812 O O . LEU A 1 104 ? 6.215 0.293 -7.123 1.00 82.81 104 LEU A O 1
ATOM 816 N N . GLU A 1 105 ? 4.846 1.880 -6.359 1.00 83.44 105 GLU A N 1
ATOM 817 C CA . GLU A 1 105 ? 4.526 2.407 -7.684 1.00 83.44 105 GLU A CA 1
ATOM 818 C C . GLU A 1 105 ? 5.773 2.981 -8.367 1.00 83.44 105 GLU A C 1
ATOM 820 O O . GLU A 1 105 ? 5.978 2.776 -9.568 1.00 83.44 105 GLU A O 1
ATOM 825 N N . PHE A 1 106 ? 6.625 3.679 -7.610 1.00 79.44 106 PHE A N 1
ATOM 826 C CA . PHE A 1 106 ? 7.894 4.200 -8.112 1.00 79.44 106 PHE A CA 1
ATOM 827 C C . PHE A 1 106 ? 8.822 3.067 -8.561 1.00 79.44 106 PHE A C 1
ATOM 829 O O . PHE A 1 106 ? 9.370 3.104 -9.667 1.00 79.44 106 PHE A O 1
ATOM 836 N N . ASP A 1 107 ? 8.926 2.039 -7.728 1.00 80.81 107 ASP A N 1
ATOM 837 C CA . ASP A 1 107 ? 9.703 0.826 -7.950 1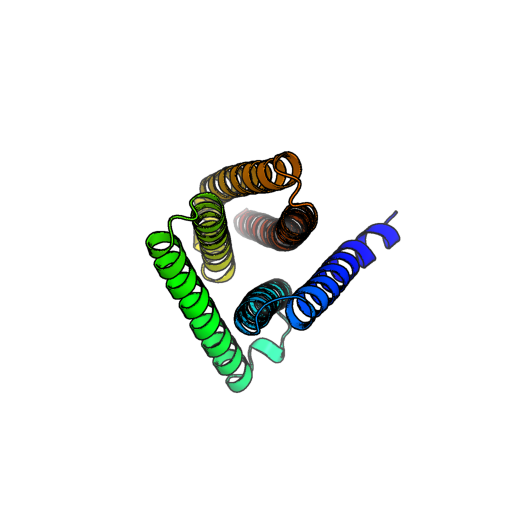.00 80.81 107 ASP A CA 1
ATOM 838 C C . ASP A 1 107 ? 9.262 0.060 -9.210 1.00 80.81 107 ASP A C 1
ATOM 840 O O . ASP A 1 107 ? 10.090 -0.389 -10.011 1.00 80.81 107 ASP A O 1
ATOM 844 N N . VAL A 1 108 ? 7.952 -0.023 -9.454 1.00 79.25 108 VAL A N 1
ATOM 845 C CA . VAL A 1 108 ? 7.394 -0.679 -10.643 1.00 79.25 108 VAL A CA 1
ATOM 846 C C . VAL A 1 108 ? 7.570 0.163 -11.911 1.00 79.25 108 VAL A C 1
ATOM 848 O O . VAL A 1 108 ? 7.930 -0.375 -12.966 1.00 79.25 108 VAL A O 1
ATOM 851 N N . ARG A 1 109 ? 7.309 1.477 -11.850 1.00 76.94 109 ARG A N 1
ATOM 852 C CA . ARG A 1 109 ? 7.276 2.343 -13.045 1.00 76.94 109 ARG A CA 1
ATOM 853 C C . ARG A 1 109 ? 8.638 2.823 -13.502 1.00 76.94 109 ARG A C 1
ATOM 855 O O . ARG A 1 109 ? 8.852 2.995 -14.702 1.00 76.94 109 ARG A O 1
ATOM 862 N N . ALA A 1 110 ? 9.542 3.076 -12.567 1.00 80.12 110 ALA A N 1
ATOM 863 C CA . ALA A 1 110 ? 10.832 3.677 -12.851 1.00 80.12 110 ALA A CA 1
ATOM 864 C C . ALA A 1 110 ? 11.977 2.777 -12.366 1.00 80.12 110 ALA A C 1
ATOM 866 O O . ALA A 1 110 ? 12.839 3.255 -11.630 1.00 80.12 110 ALA A O 1
ATOM 867 N N . PRO A 1 111 ? 12.067 1.507 -12.819 1.00 77.19 111 PRO A N 1
ATOM 868 C CA . PRO A 1 111 ? 13.018 0.536 -12.272 1.00 77.19 111 PRO A CA 1
ATOM 869 C C . PRO A 1 111 ? 14.480 1.004 -12.377 1.00 77.19 111 PRO A C 1
ATOM 871 O O . PRO A 1 111 ? 15.292 0.728 -11.501 1.00 77.19 111 PRO A O 1
ATOM 874 N N . ALA A 1 112 ? 14.824 1.780 -13.413 1.00 76.69 112 ALA A N 1
ATOM 875 C CA . ALA A 1 112 ? 16.163 2.350 -13.572 1.00 76.69 112 ALA A CA 1
ATOM 876 C C . ALA A 1 112 ? 16.486 3.454 -12.542 1.00 76.69 112 ALA A C 1
ATOM 878 O O . ALA A 1 112 ? 17.619 3.544 -12.069 1.00 76.69 112 ALA A O 1
ATOM 879 N N . LEU A 1 113 ? 15.509 4.298 -12.186 1.00 78.62 113 LEU A N 1
ATOM 880 C CA . LEU A 1 113 ? 15.685 5.317 -11.145 1.00 78.62 113 LEU A CA 1
ATOM 881 C C . LEU A 1 113 ? 15.601 4.686 -9.753 1.00 78.62 113 LEU A C 1
ATOM 883 O O . LEU A 1 113 ? 16.395 5.039 -8.885 1.00 78.62 113 LEU A O 1
ATOM 887 N N . ALA A 1 114 ? 14.697 3.726 -9.569 1.00 80.88 114 ALA A N 1
ATOM 888 C CA . ALA A 1 114 ? 14.569 2.931 -8.359 1.00 80.88 114 ALA A CA 1
ATOM 889 C C . ALA A 1 114 ? 15.883 2.235 -7.997 1.00 80.88 114 ALA A C 1
ATOM 891 O O . ALA A 1 114 ? 16.373 2.408 -6.887 1.00 80.88 114 ALA A O 1
ATOM 892 N N . ALA A 1 115 ? 16.545 1.578 -8.958 1.00 79.75 115 ALA A N 1
ATOM 893 C CA . ALA A 1 115 ? 17.859 0.969 -8.741 1.00 79.75 115 ALA A CA 1
ATOM 894 C C . ALA A 1 115 ? 18.918 1.986 -8.269 1.00 79.75 115 ALA A C 1
ATOM 896 O O . ALA A 1 115 ? 19.742 1.688 -7.406 1.00 79.75 115 ALA A O 1
ATOM 897 N N . ARG A 1 116 ? 18.879 3.223 -8.784 1.00 82.75 116 ARG A N 1
ATOM 898 C CA . ARG A 1 116 ? 19.801 4.293 -8.365 1.00 82.75 116 ARG A CA 1
ATOM 899 C C . ARG A 1 116 ? 19.525 4.782 -6.939 1.00 82.75 116 ARG A C 1
ATOM 901 O O . ARG A 1 116 ? 20.464 5.144 -6.233 1.00 82.75 116 ARG A O 1
ATOM 908 N N . TRP A 1 117 ? 18.262 4.813 -6.525 1.00 85.38 117 TRP A N 1
ATOM 909 C CA . TRP A 1 117 ? 17.823 5.315 -5.217 1.00 85.38 117 TRP A CA 1
ATOM 910 C C . TRP A 1 117 ? 17.464 4.190 -4.241 1.00 85.38 117 TRP A C 1
ATOM 912 O O . TRP A 1 117 ? 16.889 4.452 -3.188 1.00 85.38 117 TRP A O 1
ATOM 922 N N . GLN A 1 118 ? 17.857 2.952 -4.546 1.00 84.06 118 GLN A N 1
ATOM 923 C CA . GLN A 1 118 ? 17.383 1.750 -3.865 1.00 84.06 118 GLN A CA 1
ATOM 924 C C . GLN A 1 118 ? 17.590 1.805 -2.349 1.00 84.06 118 GLN A C 1
ATOM 926 O O . GLN A 1 118 ? 16.680 1.483 -1.599 1.00 84.06 118 GLN A O 1
ATOM 931 N N . ARG A 1 119 ? 18.746 2.291 -1.873 1.00 86.25 119 ARG A N 1
ATOM 932 C CA . ARG A 1 119 ? 18.996 2.440 -0.425 1.00 86.25 119 ARG A CA 1
ATOM 933 C C . ARG A 1 119 ? 17.999 3.373 0.258 1.00 86.25 119 ARG A C 1
ATOM 935 O O . ARG A 1 119 ? 17.580 3.087 1.373 1.00 86.25 119 ARG A O 1
ATOM 942 N N . TRP A 1 120 ? 17.649 4.479 -0.396 1.00 87.75 120 TRP A N 1
ATOM 943 C CA . TRP A 1 120 ? 16.689 5.440 0.140 1.00 87.75 120 TRP A CA 1
ATOM 944 C C . TRP A 1 120 ? 15.286 4.849 0.143 1.00 87.75 120 TRP A C 1
ATOM 946 O O . TRP A 1 120 ? 14.634 4.894 1.177 1.00 87.75 120 TRP A O 1
ATOM 956 N N . LEU A 1 121 ? 14.869 4.223 -0.960 1.00 87.06 121 LEU A N 1
ATOM 957 C CA . LEU A 1 121 ? 13.555 3.586 -1.071 1.00 87.06 121 LEU A CA 1
ATOM 958 C C . LEU A 1 121 ? 13.384 2.468 -0.041 1.00 87.06 121 LEU A C 1
ATOM 960 O O . LEU A 1 121 ? 12.429 2.498 0.723 1.00 87.06 121 LEU A O 1
ATOM 964 N N . THR A 1 122 ? 14.361 1.564 0.084 1.00 88.44 122 THR A N 1
ATOM 965 C CA . THR A 1 122 ? 14.339 0.512 1.111 1.00 88.44 122 THR A CA 1
ATOM 966 C C . THR A 1 122 ? 14.323 1.095 2.52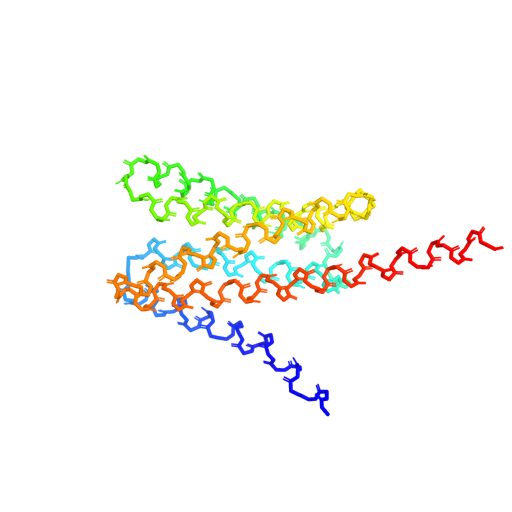5 1.00 88.44 122 THR A C 1
ATOM 968 O O . THR A 1 122 ? 13.587 0.608 3.378 1.00 88.44 122 THR A O 1
ATOM 971 N N . GLY A 1 123 ? 15.102 2.150 2.792 1.00 90.69 123 GLY A N 1
ATOM 972 C CA . GLY A 1 123 ? 15.072 2.841 4.083 1.00 90.69 123 GLY A CA 1
ATOM 973 C C . GLY A 1 123 ? 13.694 3.430 4.395 1.00 90.69 123 GLY A C 1
ATOM 974 O O . GLY A 1 123 ? 13.183 3.245 5.498 1.00 90.69 123 GLY A O 1
ATOM 975 N N . THR A 1 124 ? 13.066 4.081 3.413 1.00 90.25 124 THR A N 1
ATOM 976 C CA . THR A 1 124 ? 11.704 4.613 3.522 1.00 90.25 124 THR A CA 1
ATOM 977 C C . THR A 1 124 ? 10.689 3.499 3.773 1.00 90.25 124 THR A C 1
ATOM 979 O O . THR A 1 124 ? 9.903 3.621 4.710 1.00 90.25 124 THR A O 1
ATOM 982 N N . SER A 1 125 ? 10.738 2.393 3.028 1.00 89.06 125 SER A N 1
ATOM 983 C CA . SER A 1 125 ? 9.849 1.245 3.241 1.00 89.06 125 SER A CA 1
ATOM 984 C C . SER A 1 125 ? 9.986 0.645 4.635 1.00 89.06 125 SER A C 1
ATOM 986 O O . SER A 1 125 ? 8.980 0.374 5.283 1.00 89.06 125 SER A O 1
ATOM 988 N N . ILE A 1 126 ? 11.214 0.482 5.143 1.00 91.88 126 ILE A N 1
ATOM 989 C CA . ILE A 1 126 ? 11.443 -0.025 6.504 1.00 91.88 126 ILE A CA 1
ATOM 990 C C . ILE A 1 126 ? 10.764 0.882 7.532 1.00 91.88 126 ILE A C 1
ATOM 992 O O . ILE A 1 126 ? 10.058 0.387 8.406 1.00 91.88 126 ILE A O 1
ATOM 996 N N . VAL A 1 127 ? 10.943 2.202 7.419 1.00 93.94 127 VAL A N 1
ATOM 997 C CA . VAL A 1 127 ? 10.301 3.164 8.328 1.00 93.94 127 VAL A CA 1
ATOM 998 C C . VAL A 1 127 ? 8.776 3.060 8.246 1.00 93.94 127 VAL A C 1
ATOM 1000 O O . VAL A 1 127 ? 8.117 3.016 9.285 1.00 93.94 127 VAL A O 1
ATOM 1003 N N . LEU A 1 128 ? 8.219 2.964 7.036 1.00 92.31 128 LEU A N 1
ATOM 1004 C CA . LEU A 1 128 ? 6.778 2.826 6.821 1.00 92.31 128 LEU A CA 1
ATOM 1005 C C . LEU A 1 128 ? 6.224 1.536 7.441 1.00 92.31 128 LEU A C 1
ATOM 1007 O O . LEU A 1 128 ? 5.242 1.598 8.175 1.00 92.31 128 LEU A O 1
ATOM 1011 N N . TYR A 1 129 ? 6.864 0.383 7.223 1.00 93.38 129 TYR A N 1
ATOM 1012 C CA . TYR A 1 129 ? 6.401 -0.879 7.809 1.00 93.38 129 TYR A CA 1
ATOM 1013 C C . TYR A 1 129 ? 6.564 -0.935 9.323 1.00 93.38 129 TYR A C 1
ATOM 1015 O O . TYR A 1 129 ? 5.715 -1.515 9.993 1.00 93.38 129 TYR A O 1
ATOM 1023 N N . VAL A 1 130 ? 7.618 -0.336 9.885 1.00 94.75 130 VAL A N 1
ATOM 1024 C CA . VAL A 1 130 ? 7.767 -0.233 11.345 1.00 94.75 130 VAL A CA 1
ATOM 1025 C C . VAL A 1 130 ? 6.638 0.609 11.934 1.00 94.75 130 VAL A C 1
ATOM 1027 O O . VAL A 1 130 ? 6.048 0.220 12.941 1.00 94.75 130 VAL A O 1
ATOM 1030 N N . ALA A 1 131 ? 6.295 1.728 11.294 1.00 91.94 131 ALA A N 1
ATOM 1031 C CA . ALA A 1 131 ? 5.176 2.558 11.721 1.00 91.94 131 ALA A CA 1
ATOM 1032 C C . ALA A 1 131 ? 3.830 1.820 11.591 1.00 91.94 131 ALA A C 1
ATOM 1034 O O . ALA A 1 131 ? 3.043 1.835 12.534 1.00 91.94 131 ALA A O 1
ATOM 1035 N N . LEU A 1 132 ? 3.591 1.104 10.485 1.00 92.75 132 LEU A N 1
ATOM 1036 C CA . LEU A 1 132 ? 2.390 0.276 10.298 1.00 92.75 132 LEU A CA 1
ATOM 1037 C C . LEU A 1 132 ? 2.291 -0.837 11.346 1.00 92.75 132 LEU A C 1
ATOM 1039 O O . LEU A 1 132 ? 1.223 -1.076 11.903 1.00 92.75 132 LEU A O 1
ATOM 1043 N N . ALA A 1 133 ? 3.408 -1.491 11.665 1.00 92.94 133 ALA A N 1
ATOM 1044 C CA . ALA A 1 133 ? 3.448 -2.499 12.716 1.00 92.94 133 ALA A CA 1
ATOM 1045 C C . ALA A 1 133 ? 3.113 -1.895 14.089 1.00 92.94 133 ALA A C 1
ATOM 1047 O O . ALA A 1 133 ? 2.388 -2.515 14.861 1.00 92.94 133 ALA A O 1
ATOM 1048 N N . ALA A 1 134 ? 3.583 -0.680 14.390 1.00 93.25 134 ALA A N 1
ATOM 1049 C CA . ALA A 1 134 ? 3.225 0.015 15.625 1.00 93.25 134 ALA A CA 1
ATOM 1050 C C . ALA A 1 134 ? 1.722 0.343 15.694 1.00 93.25 134 ALA A C 1
ATOM 1052 O O . ALA A 1 134 ? 1.109 0.175 16.749 1.00 93.25 134 ALA A O 1
ATOM 1053 N N . VAL A 1 135 ? 1.114 0.747 14.574 1.00 90.88 135 VAL A N 1
ATOM 1054 C CA . VAL A 1 135 ? -0.340 0.954 14.480 1.00 90.88 135 VAL A CA 1
ATOM 1055 C C . VAL A 1 135 ? -1.093 -0.358 14.726 1.00 90.88 135 VAL A C 1
ATOM 1057 O O . VAL A 1 135 ? -1.956 -0.405 15.598 1.00 90.88 135 VAL A O 1
ATOM 1060 N N . ALA A 1 136 ? -0.700 -1.453 14.069 1.00 91.62 136 ALA A N 1
ATOM 1061 C CA . ALA A 1 136 ? -1.316 -2.766 14.277 1.00 91.62 136 ALA A CA 1
ATOM 1062 C C . ALA A 1 136 ? -1.206 -3.252 15.735 1.00 91.62 136 ALA A C 1
ATOM 1064 O O . ALA A 1 136 ? -2.169 -3.766 16.304 1.00 91.62 136 ALA A O 1
ATOM 1065 N N . LEU A 1 137 ? -0.052 -3.043 16.378 1.00 92.19 137 LEU A N 1
ATOM 1066 C CA . LEU A 1 137 ? 0.134 -3.334 17.804 1.00 92.19 137 LEU A CA 1
ATOM 1067 C C . LEU A 1 137 ? -0.750 -2.463 18.704 1.00 92.19 137 LEU A C 1
ATOM 1069 O O . LEU A 1 137 ? -1.184 -2.930 19.757 1.00 92.19 137 LEU A O 1
ATOM 1073 N N . THR A 1 138 ? -1.034 -1.226 18.294 1.00 89.75 138 THR A N 1
ATOM 1074 C CA . THR A 1 138 ? -1.945 -0.331 19.017 1.00 89.75 138 THR A CA 1
ATOM 1075 C C . THR A 1 138 ? -3.371 -0.880 18.987 1.00 89.75 138 THR A C 1
ATOM 1077 O O . THR A 1 138 ? -3.992 -0.965 20.043 1.00 89.75 138 THR A O 1
ATOM 1080 N N . TRP A 1 139 ? -3.857 -1.360 17.839 1.00 91.12 139 TRP A N 1
ATOM 1081 C CA . TRP A 1 139 ? -5.166 -2.025 17.749 1.00 91.12 139 TRP A CA 1
ATOM 1082 C C . TRP A 1 139 ? -5.267 -3.268 18.628 1.00 91.12 139 TRP A C 1
ATOM 1084 O O . TRP A 1 139 ? -6.226 -3.418 19.386 1.00 91.12 139 TRP A O 1
ATOM 1094 N N . PHE A 1 140 ? -4.234 -4.115 18.634 1.00 91.12 140 PHE A N 1
ATOM 1095 C CA . PHE A 1 140 ? -4.196 -5.254 19.553 1.00 91.12 140 PHE A CA 1
ATOM 1096 C C . PHE A 1 140 ? -4.240 -4.827 21.026 1.00 91.12 140 PHE A C 1
ATOM 1098 O O . PHE A 1 140 ? -4.914 -5.476 21.825 1.00 91.12 140 PHE A O 1
ATOM 1105 N N . ALA A 1 141 ? -3.560 -3.736 21.392 1.00 92.06 141 ALA A N 1
ATOM 1106 C CA . ALA A 1 141 ? -3.579 -3.201 22.753 1.00 92.06 141 ALA A CA 1
ATOM 1107 C C . ALA A 1 141 ? -4.940 -2.595 23.145 1.00 92.06 141 ALA A C 1
ATOM 1109 O O . ALA A 1 141 ? -5.314 -2.660 24.315 1.00 92.06 141 ALA A O 1
ATOM 1110 N N . LEU A 1 142 ? -5.684 -2.042 22.182 1.00 88.75 142 LEU A N 1
ATOM 1111 C CA . LEU A 1 142 ? -7.040 -1.514 22.368 1.00 88.75 142 LEU A CA 1
ATOM 1112 C C . LEU A 1 142 ? -8.121 -2.612 22.394 1.00 88.75 142 LEU A C 1
ATOM 1114 O O . LEU A 1 142 ? -9.262 -2.338 22.754 1.00 88.75 142 LEU A O 1
ATOM 1118 N N . GLY A 1 143 ? -7.764 -3.861 22.072 1.00 89.12 143 GLY A N 1
ATOM 1119 C CA . GLY A 1 143 ? -8.696 -4.993 22.012 1.00 89.12 143 GLY A CA 1
ATOM 1120 C C . GLY A 1 143 ? -9.408 -5.149 20.663 1.00 89.12 143 GLY A C 1
ATOM 1121 O O . GLY A 1 143 ? -10.243 -6.042 20.514 1.00 89.12 143 GLY A O 1
ATOM 1122 N N . GLU A 1 144 ? -9.045 -4.342 19.667 1.00 86.94 144 GLU A N 1
ATOM 1123 C CA . GLU A 1 144 ? -9.552 -4.385 18.290 1.00 86.94 144 GLU A CA 1
ATOM 1124 C C . GLU A 1 144 ? -8.817 -5.474 17.496 1.00 86.94 144 GLU A C 1
ATOM 1126 O O . GLU A 1 144 ? -7.957 -5.236 16.647 1.00 86.94 144 GLU A O 1
ATOM 1131 N N . TRP A 1 145 ? -9.104 -6.731 17.847 1.00 85.81 145 TRP A N 1
ATOM 1132 C CA . TRP A 1 145 ? -8.353 -7.882 17.341 1.00 85.81 145 TRP A CA 1
ATOM 1133 C C . TRP A 1 145 ? -8.486 -8.083 15.826 1.00 85.81 145 TRP A C 1
ATOM 1135 O O . TRP A 1 145 ? -7.519 -8.489 15.181 1.00 85.81 145 TRP A O 1
ATOM 1145 N N . LEU A 1 146 ? -9.672 -7.829 15.261 1.00 82.50 146 LEU A N 1
ATOM 1146 C CA . LEU A 1 146 ? -9.920 -8.001 13.827 1.00 82.50 146 LEU A CA 1
ATOM 1147 C C . LEU A 1 146 ? -9.130 -6.989 12.993 1.00 82.50 146 LEU A C 1
ATOM 1149 O O . LEU A 1 146 ? -8.499 -7.396 12.020 1.00 82.50 146 LEU A O 1
ATOM 1153 N N . ASP A 1 147 ? -9.090 -5.725 13.412 1.00 83.31 147 ASP A N 1
ATOM 1154 C CA . ASP A 1 147 ? -8.381 -4.654 12.703 1.00 83.31 147 ASP A CA 1
ATOM 1155 C C . ASP A 1 147 ? -6.861 -4.835 12.791 1.00 83.31 147 ASP A C 1
ATOM 1157 O O . ASP A 1 147 ? -6.155 -4.779 11.782 1.00 83.31 147 ASP A O 1
ATOM 1161 N N . GLY A 1 148 ? -6.348 -5.191 13.975 1.00 86.44 148 GLY A N 1
ATOM 1162 C CA . GLY A 1 148 ? -4.939 -5.554 14.142 1.00 86.44 148 GLY A CA 1
ATOM 1163 C C . GLY A 1 148 ? -4.532 -6.769 13.298 1.00 86.44 148 GLY A C 1
ATOM 1164 O O . GLY A 1 148 ? -3.456 -6.781 12.690 1.00 86.44 148 GLY A O 1
ATOM 1165 N N . TYR A 1 149 ? -5.390 -7.794 13.227 1.00 87.19 149 TYR A N 1
ATOM 1166 C CA . TYR A 1 149 ? -5.154 -8.986 12.408 1.00 87.19 149 TYR A CA 1
ATOM 1167 C C . TYR A 1 149 ? -5.193 -8.677 10.907 1.00 87.19 149 TYR A C 1
ATOM 1169 O O . TYR A 1 149 ? -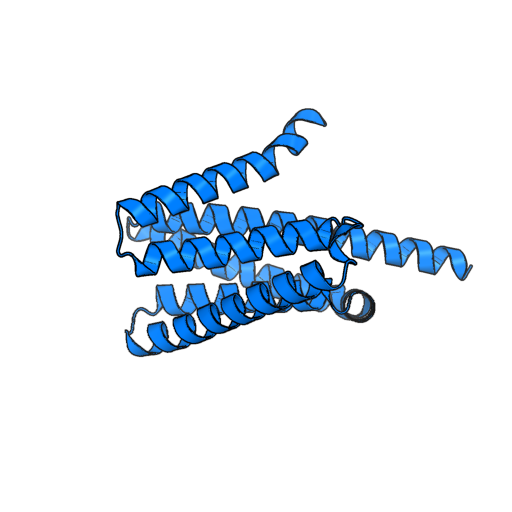4.305 -9.128 10.178 1.00 87.19 149 TYR A O 1
ATOM 1177 N N . ASP A 1 150 ? -6.171 -7.890 10.448 1.00 84.00 150 ASP A N 1
ATOM 1178 C CA . ASP A 1 150 ? -6.263 -7.455 9.052 1.00 84.00 150 ASP A CA 1
ATOM 1179 C C . ASP A 1 150 ? -5.011 -6.680 8.637 1.00 84.00 150 ASP A C 1
ATOM 1181 O O . ASP A 1 150 ? -4.335 -7.039 7.670 1.00 84.00 150 ASP A O 1
ATOM 1185 N N . ALA A 1 151 ? -4.624 -5.683 9.434 1.00 87.88 151 ALA A N 1
ATOM 1186 C CA . ALA A 1 151 ? -3.436 -4.879 9.186 1.00 87.88 151 ALA A CA 1
ATOM 1187 C C . ALA A 1 151 ? -2.163 -5.734 9.106 1.00 87.88 151 ALA A C 1
ATOM 1189 O O . ALA A 1 151 ? -1.329 -5.530 8.221 1.00 87.88 151 ALA A O 1
ATOM 1190 N N . ALA A 1 152 ? -2.018 -6.737 9.979 1.00 89.44 152 ALA A N 1
ATOM 1191 C CA . ALA A 1 152 ? -0.887 -7.660 9.939 1.00 89.44 152 ALA A CA 1
ATOM 1192 C C . ALA A 1 152 ? -0.846 -8.489 8.641 1.00 89.44 152 ALA A C 1
ATOM 1194 O O . ALA A 1 152 ? 0.234 -8.690 8.073 1.00 89.44 152 ALA A O 1
ATOM 1195 N N . LEU A 1 153 ? -2.002 -8.946 8.142 1.00 87.06 153 LEU A N 1
ATOM 1196 C CA . LEU A 1 153 ? -2.091 -9.644 6.856 1.00 87.06 153 LEU A CA 1
ATOM 1197 C C . LEU A 1 153 ? -1.716 -8.729 5.688 1.00 87.06 153 LEU A C 1
ATOM 1199 O O . LEU A 1 153 ? -0.970 -9.158 4.802 1.00 87.06 153 LEU A O 1
ATOM 1203 N N . TRP A 1 154 ? -2.170 -7.474 5.701 1.00 87.69 154 TRP A N 1
ATOM 1204 C CA . TRP A 1 154 ? -1.804 -6.486 4.688 1.00 87.69 154 TRP A CA 1
ATOM 1205 C C . TRP A 1 154 ? -0.307 -6.189 4.682 1.00 87.69 154 TRP A C 1
ATOM 1207 O O . TRP A 1 154 ? 0.317 -6.243 3.619 1.00 87.69 154 TRP A O 1
ATOM 1217 N N . ILE A 1 155 ? 0.297 -5.941 5.853 1.00 90.75 155 ILE A N 1
ATOM 1218 C CA . ILE A 1 155 ? 1.748 -5.723 5.995 1.00 90.75 155 ILE A CA 1
ATOM 1219 C C . ILE A 1 155 ? 2.513 -6.905 5.398 1.00 90.75 155 ILE A C 1
ATOM 1221 O O . ILE A 1 155 ? 3.421 -6.714 4.587 1.00 90.75 155 ILE A O 1
ATOM 1225 N N . ALA A 1 156 ? 2.121 -8.134 5.746 1.00 88.44 156 ALA A N 1
ATOM 1226 C CA . ALA A 1 156 ? 2.755 -9.333 5.216 1.00 88.44 156 ALA A CA 1
ATOM 1227 C C . ALA A 1 156 ? 2.607 -9.440 3.689 1.00 88.44 156 ALA A C 1
ATOM 1229 O O . ALA A 1 156 ? 3.572 -9.775 3.000 1.00 88.44 156 ALA A O 1
ATOM 1230 N N . ALA A 1 157 ? 1.426 -9.144 3.144 1.00 87.12 157 ALA A N 1
ATOM 1231 C CA . ALA A 1 157 ? 1.167 -9.215 1.711 1.00 87.12 157 ALA A CA 1
ATOM 1232 C C . ALA A 1 157 ? 2.018 -8.216 0.913 1.00 87.12 157 ALA A C 1
ATOM 1234 O O . ALA A 1 157 ? 2.698 -8.610 -0.038 1.00 87.12 157 ALA A O 1
ATOM 1235 N N . PHE A 1 158 ? 2.031 -6.947 1.320 1.00 87.12 158 PHE A N 1
ATOM 1236 C CA . PHE A 1 158 ? 2.798 -5.903 0.642 1.00 87.12 158 PHE A CA 1
ATOM 1237 C C . PHE A 1 158 ? 4.312 -6.110 0.775 1.00 87.12 158 PHE A C 1
ATOM 1239 O O . PHE A 1 158 ? 5.022 -6.034 -0.230 1.00 87.12 158 PHE A O 1
ATOM 1246 N N . ALA A 1 159 ? 4.804 -6.512 1.952 1.00 88.50 159 ALA A N 1
ATOM 1247 C CA . ALA A 1 159 ? 6.220 -6.830 2.141 1.00 88.50 159 ALA A CA 1
ATOM 1248 C C . ALA A 1 159 ? 6.688 -7.995 1.243 1.00 88.50 159 ALA A C 1
ATOM 1250 O O . ALA A 1 159 ? 7.811 -7.996 0.733 1.00 88.50 159 ALA A O 1
ATOM 1251 N N . LEU A 1 160 ? 5.825 -8.992 1.006 1.00 87.44 160 LEU A N 1
ATOM 1252 C CA . LEU A 1 160 ? 6.116 -10.106 0.098 1.00 87.44 160 LEU A CA 1
ATOM 1253 C C . LEU A 1 160 ? 6.154 -9.697 -1.380 1.00 87.44 160 LEU A C 1
ATOM 1255 O O . LEU A 1 160 ? 6.870 -10.333 -2.160 1.00 87.44 160 LEU A O 1
ATOM 1259 N N . ILE A 1 161 ? 5.379 -8.691 -1.784 1.00 85.12 161 ILE A N 1
ATOM 1260 C CA . ILE A 1 161 ? 5.459 -8.110 -3.132 1.00 85.12 161 ILE A CA 1
ATOM 1261 C C . ILE A 1 161 ? 6.765 -7.330 -3.268 1.00 85.12 161 ILE A C 1
ATOM 1263 O O . ILE A 1 161 ? 7.529 -7.556 -4.206 1.00 85.12 161 ILE A O 1
ATOM 1267 N N . GLU A 1 162 ? 7.062 -6.469 -2.299 1.00 86.75 162 GLU A N 1
ATOM 1268 C CA . GLU A 1 162 ? 8.248 -5.619 -2.323 1.00 86.75 162 GLU A CA 1
ATOM 1269 C C . GLU A 1 162 ? 9.548 -6.426 -2.342 1.00 86.75 162 GLU A C 1
ATOM 1271 O O . GLU A 1 162 ? 10.454 -6.142 -3.122 1.00 86.75 162 GLU A O 1
ATOM 1276 N N . MET A 1 163 ? 9.632 -7.495 -1.547 1.00 85.62 163 MET A N 1
ATOM 1277 C CA . MET A 1 163 ? 10.801 -8.373 -1.549 1.00 85.62 163 MET A CA 1
ATOM 1278 C C . MET A 1 163 ? 11.030 -9.034 -2.916 1.00 85.62 163 MET A C 1
ATOM 1280 O O . MET A 1 163 ? 12.178 -9.238 -3.317 1.00 85.62 163 MET A O 1
ATOM 1284 N N . ASP A 1 164 ? 9.967 -9.382 -3.640 1.00 86.25 164 ASP A N 1
ATOM 1285 C CA . ASP A 1 164 ? 10.106 -9.921 -4.992 1.00 86.25 164 ASP A CA 1
ATOM 1286 C C . ASP A 1 164 ? 10.569 -8.850 -5.978 1.00 86.25 164 ASP A C 1
ATOM 1288 O O . ASP A 1 164 ? 11.421 -9.123 -6.826 1.00 86.25 164 ASP A O 1
ATOM 1292 N N . LEU A 1 165 ? 10.108 -7.614 -5.811 1.00 81.25 165 LEU A N 1
ATOM 1293 C CA . LEU A 1 165 ? 10.562 -6.496 -6.621 1.00 81.25 165 LEU A CA 1
ATOM 1294 C C . LEU A 1 165 ? 12.039 -6.141 -6.360 1.00 81.25 165 LEU A C 1
ATOM 1296 O O . LEU A 1 165 ? 12.809 -5.962 -7.306 1.00 81.25 165 LEU A O 1
ATOM 1300 N N . LEU A 1 166 ? 12.486 -6.151 -5.101 1.00 81.31 166 LEU A N 1
ATOM 1301 C CA . LEU A 1 166 ? 13.891 -5.933 -4.731 1.00 81.31 166 LEU A CA 1
ATOM 1302 C C . LEU A 1 166 ? 14.827 -6.993 -5.331 1.00 81.31 166 LEU A C 1
ATOM 1304 O O . LEU A 1 166 ? 15.943 -6.671 -5.759 1.00 81.31 166 LEU A O 1
ATOM 1308 N N . LYS A 1 167 ? 14.384 -8.256 -5.402 1.00 83.00 167 LYS A N 1
ATOM 1309 C CA . LYS A 1 167 ? 15.140 -9.333 -6.064 1.00 83.00 167 LYS A CA 1
ATOM 1310 C C . LYS A 1 167 ? 15.299 -9.069 -7.559 1.00 83.00 167 LYS A C 1
ATOM 1312 O O . LYS A 1 167 ? 16.397 -9.252 -8.084 1.00 83.00 167 LYS A O 1
ATOM 1317 N N . LEU A 1 168 ? 14.238 -8.613 -8.231 1.00 76.81 168 LEU A N 1
ATOM 1318 C CA . LEU A 1 168 ? 14.278 -8.270 -9.657 1.00 76.81 168 LEU A CA 1
ATOM 1319 C C . LEU A 1 168 ? 15.252 -7.116 -9.931 1.00 76.81 168 LEU A C 1
ATOM 1321 O O . LEU A 1 168 ? 16.080 -7.215 -10.838 1.00 76.81 168 LEU A O 1
ATOM 1325 N N . SER A 1 169 ? 15.210 -6.059 -9.117 1.00 74.06 169 SER A N 1
ATOM 1326 C CA . SER A 1 169 ? 16.120 -4.912 -9.239 1.00 74.06 169 SER A CA 1
ATOM 1327 C C . SER A 1 169 ? 17.585 -5.304 -9.014 1.00 74.06 169 SER A C 1
ATOM 1329 O O . SER A 1 169 ? 18.469 -4.875 -9.757 1.00 74.06 169 SER A O 1
ATOM 1331 N N . SER A 1 170 ? 17.845 -6.181 -8.040 1.00 75.81 170 SER A N 1
ATOM 1332 C CA . SER A 1 170 ? 19.199 -6.668 -7.734 1.00 75.81 170 SER A CA 1
ATOM 1333 C C . SER A 1 170 ? 19.774 -7.549 -8.854 1.00 75.81 170 SER A C 1
ATOM 1335 O O . SER A 1 170 ? 20.951 -7.423 -9.205 1.00 75.81 170 SER A O 1
ATOM 1337 N N . ALA A 1 171 ? 18.945 -8.407 -9.462 1.00 77.38 171 ALA A N 1
ATOM 1338 C CA . ALA A 1 171 ? 19.341 -9.226 -10.608 1.00 77.38 171 ALA A CA 1
ATOM 1339 C C . ALA A 1 171 ? 19.723 -8.365 -11.828 1.00 77.38 171 ALA A C 1
ATOM 1341 O O . ALA A 1 171 ? 20.792 -8.558 -12.407 1.00 77.38 171 ALA A O 1
ATOM 1342 N N . ALA A 1 172 ? 18.912 -7.353 -12.160 1.00 72.12 172 ALA A N 1
ATOM 1343 C CA . ALA A 1 172 ? 19.178 -6.446 -13.282 1.00 72.12 172 ALA A CA 1
ATOM 1344 C C . ALA A 1 172 ? 20.456 -5.597 -13.089 1.00 72.12 172 ALA A C 1
ATOM 1346 O O . ALA A 1 172 ? 21.204 -5.338 -14.039 1.00 72.12 172 ALA A O 1
ATOM 1347 N N . GLY A 1 173 ? 20.744 -5.180 -11.851 1.00 70.62 173 GLY A N 1
ATOM 1348 C CA . GLY A 1 173 ? 21.990 -4.480 -11.516 1.00 70.62 173 GLY A CA 1
ATOM 1349 C C . GLY A 1 173 ? 23.243 -5.342 -11.719 1.00 70.62 173 GLY A C 1
ATOM 1350 O O . GLY A 1 173 ? 24.279 -4.835 -12.141 1.00 70.62 173 GLY A O 1
ATOM 1351 N N . THR A 1 174 ? 23.140 -6.651 -11.482 1.00 72.75 174 THR A N 1
ATOM 1352 C CA . THR A 1 174 ? 24.266 -7.590 -11.629 1.00 72.75 174 THR A CA 1
ATOM 1353 C C . THR A 1 174 ? 24.592 -7.855 -13.103 1.00 72.75 174 THR A C 1
ATOM 1355 O O . THR A 1 174 ? 25.754 -7.805 -13.503 1.00 72.75 174 THR A O 1
ATOM 1358 N N . GLU A 1 175 ? 23.568 -8.057 -13.936 1.00 72.75 175 GLU A N 1
ATOM 1359 C CA . GLU A 1 175 ? 23.718 -8.322 -15.376 1.00 72.75 175 GLU A CA 1
ATOM 1360 C C . GLU A 1 175 ? 24.311 -7.116 -16.132 1.00 72.75 175 GLU A C 1
ATOM 1362 O O . GLU A 1 175 ? 25.191 -7.252 -16.983 1.00 72.75 175 GLU A O 1
ATOM 1367 N N . SER A 1 176 ? 23.900 -5.901 -15.761 1.00 67.88 176 SER A N 1
ATOM 1368 C CA . SER A 1 176 ? 24.427 -4.663 -16.354 1.00 67.88 176 SER A CA 1
ATOM 1369 C C . SER A 1 176 ? 25.873 -4.338 -15.954 1.00 67.88 176 SER A C 1
ATOM 1371 O O . SER A 1 176 ? 26.553 -3.627 -16.698 1.00 67.88 176 SER A O 1
ATOM 1373 N N . ALA A 1 177 ? 26.357 -4.861 -14.823 1.00 69.19 177 ALA A N 1
ATOM 1374 C CA . ALA A 1 177 ? 27.761 -4.769 -14.428 1.00 69.19 177 ALA A CA 1
ATOM 1375 C C . ALA A 1 177 ? 28.645 -5.747 -15.223 1.00 69.19 177 ALA A C 1
ATOM 1377 O O . ALA A 1 177 ? 29.736 -5.365 -15.634 1.00 69.19 177 ALA A O 1
ATOM 1378 N N . GLN A 1 178 ? 28.153 -6.961 -15.503 1.00 68.50 178 GLN A N 1
ATOM 1379 C CA . GLN A 1 178 ? 28.873 -7.970 -16.296 1.00 68.50 178 GLN A CA 1
ATOM 1380 C C . GLN A 1 178 ? 29.029 -7.586 -17.774 1.00 68.50 178 GLN A C 1
ATOM 1382 O O . GLN A 1 178 ? 30.048 -7.886 -18.378 1.00 68.50 178 GLN A O 1
ATOM 1387 N N . LEU A 1 179 ? 28.054 -6.891 -18.365 1.00 70.69 179 LEU A N 1
ATOM 1388 C CA . LEU A 1 179 ? 28.145 -6.416 -19.756 1.00 70.69 179 LEU A CA 1
ATOM 1389 C C . LEU A 1 179 ? 29.119 -5.237 -19.948 1.00 70.69 179 LEU A C 1
ATOM 1391 O O . LEU A 1 179 ? 29.400 -4.860 -21.085 1.00 70.69 179 LEU A O 1
ATOM 1395 N N . ARG A 1 180 ? 29.593 -4.612 -18.859 1.00 65.31 180 ARG A N 1
ATOM 1396 C CA . ARG A 1 180 ? 30.536 -3.478 -18.893 1.00 65.31 180 ARG A CA 1
ATOM 1397 C C . ARG A 1 180 ? 31.985 -3.862 -18.564 1.00 65.31 180 ARG A C 1
ATOM 1399 O O . ARG A 1 180 ? 32.840 -2.982 -18.649 1.00 65.31 180 ARG A O 1
ATOM 1406 N N . SER A 1 181 ? 32.246 -5.109 -18.165 1.00 60.34 181 SER A N 1
ATOM 1407 C CA . SER A 1 181 ? 33.582 -5.664 -17.885 1.00 60.34 181 SER A CA 1
ATOM 1408 C C . SER A 1 181 ? 34.093 -6.484 -19.058 1.00 60.34 181 SER A C 1
ATOM 1410 O O . SER A 1 181 ? 35.286 -6.342 -19.389 1.00 60.34 181 SER A O 1
#

Foldseek 3Di:
DVVVVVCPQVVLLVVLVVLLVVCCVPHDVLRSVLSVLLSLLLVLLLCLLVVDVVCPPPVNVVVSVVSVVVSLVVLVVQLVVCVVVVPVLSNQLSVLVNQLSVLSVCLSPPVVVCLVCVVVSVVSLVVSLVSLLVSLVVCVVVVVPSSSVSSVSSSVSSVVSVVSSVVVSVVVVVVVVVVVD

Sequence (181 aa):
MMLRAAHIKPTIFALLAVNAIVFATSGRASEGLDALAWFALLALFEIETRRPHWTRIRRYAVALGLLRLAATAGVTVAAVAYLREREWIDAANAWLWIGVVIVLEFDVRAPALAARWQRWLTGTSIVLYVALAAVALTWFALGEWLDGYDAALWIAAFALIEMDLLKLSSAAGTESAQLRS

pLDDT: mean 75.93, std 11.4, range [45.34, 94.75]